Protein AF-A0A964XYB3-F1 (afdb_monomer_lite)

Structure (mmCIF, N/CA/C/O backbone):
data_AF-A0A964XYB3-F1
#
_entry.id   AF-A0A964XYB3-F1
#
loop_
_atom_site.group_PDB
_atom_site.id
_atom_site.type_symbol
_atom_site.label_atom_id
_atom_site.label_alt_id
_atom_site.label_comp_id
_atom_site.label_asym_id
_atom_site.label_entity_id
_atom_site.label_seq_id
_atom_site.pdbx_PDB_ins_code
_atom_site.Cartn_x
_atom_site.Cartn_y
_atom_site.Cartn_z
_atom_site.occupancy
_atom_site.B_iso_or_equiv
_atom_site.auth_seq_id
_atom_site.auth_comp_id
_atom_site.auth_asym_id
_atom_site.auth_atom_id
_atom_site.pdbx_PDB_model_num
ATOM 1 N N . MET A 1 1 ? -12.943 34.611 23.525 1.00 45.47 1 MET A N 1
ATOM 2 C CA . MET A 1 1 ? -12.322 34.805 22.191 1.00 45.47 1 MET A CA 1
ATOM 3 C C . MET A 1 1 ? -11.267 33.727 21.861 1.00 45.47 1 MET A C 1
ATOM 5 O O . MET A 1 1 ? -10.183 34.070 21.430 1.00 45.47 1 MET A O 1
ATOM 9 N N . ARG A 1 2 ? -11.535 32.419 22.054 1.00 52.62 2 ARG A N 1
ATOM 10 C CA . ARG A 1 2 ? -10.600 31.328 21.653 1.00 52.62 2 ARG A CA 1
ATOM 11 C C . ARG A 1 2 ? -11.240 30.218 20.805 1.00 52.62 2 ARG A C 1
ATOM 13 O O . ARG A 1 2 ? -10.525 29.468 20.158 1.00 52.62 2 ARG A O 1
ATOM 20 N N . ALA A 1 3 ? -12.571 30.119 20.778 1.00 47.56 3 ALA A N 1
ATOM 21 C CA . ALA A 1 3 ? -13.275 29.050 20.064 1.00 47.56 3 ALA A CA 1
ATOM 22 C C . ALA A 1 3 ? -13.444 29.317 18.553 1.00 47.56 3 ALA A C 1
ATOM 24 O O . ALA A 1 3 ? -13.452 28.377 17.766 1.00 47.56 3 ALA A O 1
ATOM 25 N N . LEU A 1 4 ? -13.525 30.587 18.134 1.00 46.19 4 LEU A N 1
ATOM 26 C CA . LEU A 1 4 ? -13.736 30.956 16.725 1.00 46.19 4 LEU A CA 1
ATOM 27 C C . LEU A 1 4 ? -12.457 30.831 15.872 1.00 46.19 4 LEU A C 1
ATOM 29 O O . LEU A 1 4 ? -12.540 30.477 14.699 1.00 46.19 4 LEU A O 1
ATOM 33 N N . ASP A 1 5 ? -11.271 31.008 16.465 1.00 45.84 5 ASP A N 1
ATOM 34 C CA . ASP A 1 5 ? -9.988 30.892 15.748 1.00 45.84 5 ASP A CA 1
ATOM 35 C C . ASP A 1 5 ? -9.584 29.444 15.430 1.00 45.84 5 ASP A C 1
ATOM 37 O O . ASP A 1 5 ? -8.801 29.203 14.509 1.00 45.84 5 ASP A O 1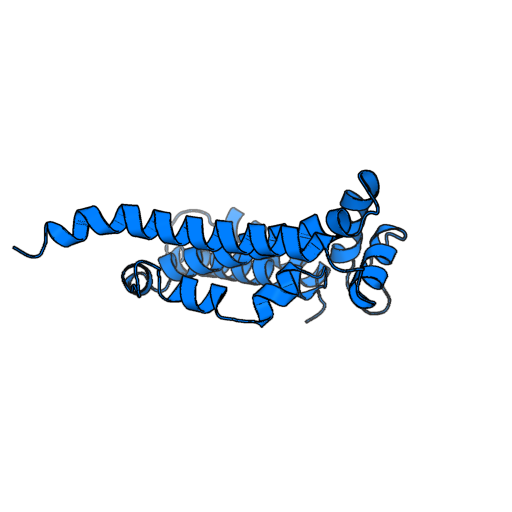
ATOM 41 N N . LEU A 1 6 ? -10.113 28.467 16.175 1.00 51.09 6 LEU A N 1
ATOM 42 C CA . LEU A 1 6 ? -9.813 27.045 15.981 1.00 51.09 6 LEU A CA 1
ATOM 43 C C . LEU A 1 6 ? -10.602 26.438 14.811 1.00 51.09 6 LEU A C 1
ATOM 45 O O . LEU A 1 6 ? -10.082 25.574 14.104 1.00 51.09 6 LEU A O 1
ATOM 49 N N . ALA A 1 7 ? -11.825 26.917 14.567 1.00 50.78 7 ALA A N 1
ATOM 50 C CA . ALA A 1 7 ? -12.731 26.338 13.576 1.00 50.78 7 ALA A CA 1
ATOM 51 C C . ALA A 1 7 ? -12.287 26.586 12.121 1.00 50.78 7 ALA A C 1
ATOM 53 O O . ALA A 1 7 ? -12.378 25.680 11.296 1.00 50.78 7 ALA A O 1
ATOM 54 N N . TRP A 1 8 ? -11.740 27.766 11.795 1.00 53.59 8 TRP A N 1
ATOM 55 C CA . TRP A 1 8 ? -11.300 28.068 10.420 1.00 53.59 8 TRP A CA 1
ATOM 56 C C . TRP A 1 8 ? -9.959 27.408 10.047 1.00 53.59 8 TRP A C 1
ATOM 58 O O . TRP A 1 8 ? -9.671 27.197 8.869 1.00 53.59 8 TRP A O 1
ATOM 68 N N . ARG A 1 9 ? -9.129 27.059 11.043 1.00 53.00 9 ARG A N 1
ATOM 69 C CA . ARG A 1 9 ? -7.804 26.448 10.828 1.00 53.00 9 ARG A CA 1
ATOM 70 C C . ARG A 1 9 ? -7.881 24.954 10.510 1.00 53.00 9 ARG A C 1
ATOM 72 O O . ARG A 1 9 ? -6.995 24.437 9.832 1.00 53.00 9 ARG A O 1
ATOM 79 N N . ALA A 1 10 ? -8.926 24.260 10.965 1.00 59.12 10 ALA A N 1
ATOM 80 C CA . ALA A 1 10 ? -9.067 22.816 10.776 1.00 59.12 10 ALA A CA 1
ATOM 81 C C . ALA A 1 10 ? -9.158 22.377 9.290 1.00 59.12 10 ALA A C 1
ATOM 83 O O . ALA A 1 10 ? -8.387 21.493 8.907 1.00 59.12 10 ALA A O 1
ATOM 84 N N . PRO A 1 11 ? -9.974 23.012 8.418 1.00 61.78 11 PRO A N 1
ATOM 85 C CA . PRO A 1 11 ? -10.063 22.646 6.999 1.00 61.78 11 PRO A CA 1
ATOM 86 C C . PRO A 1 11 ? -8.757 22.882 6.228 1.00 61.78 11 PRO A C 1
ATOM 88 O O . PRO A 1 11 ? -8.354 22.070 5.392 1.00 61.78 11 PRO A O 1
ATOM 91 N N . LEU A 1 12 ? -8.060 23.985 6.519 1.00 62.56 12 LEU A N 1
ATOM 92 C CA . LEU A 1 12 ? -6.783 24.302 5.876 1.00 62.56 12 LEU A CA 1
ATOM 93 C C . LEU A 1 12 ? -5.672 23.338 6.280 1.00 62.56 12 LEU A C 1
ATOM 95 O O . LEU A 1 12 ? -4.815 23.016 5.461 1.00 62.56 12 LEU A O 1
ATOM 99 N N . ALA A 1 13 ? -5.710 22.843 7.514 1.00 64.75 13 ALA A N 1
ATOM 100 C CA . ALA A 1 13 ? -4.716 21.916 8.030 1.00 64.75 13 ALA A CA 1
ATOM 101 C C . ALA A 1 13 ? -4.942 20.455 7.568 1.00 64.75 13 ALA A C 1
ATOM 103 O O . ALA A 1 13 ? -4.011 19.651 7.486 1.00 64.75 13 ALA A O 1
ATOM 104 N N . GLU A 1 14 ? -6.175 20.073 7.227 1.00 78.06 14 GLU A N 1
ATOM 105 C CA . GLU A 1 14 ? -6.425 18.826 6.484 1.00 78.06 14 GLU A CA 1
ATOM 106 C C . GLU A 1 14 ? -5.979 18.943 5.024 1.00 78.06 14 GLU A C 1
ATOM 108 O O . GLU A 1 14 ? -5.468 17.990 4.431 1.00 78.06 14 GLU A O 1
ATOM 113 N N . ARG A 1 15 ? -6.141 20.129 4.430 1.00 84.00 15 ARG A N 1
ATOM 114 C CA . ARG A 1 15 ? -5.630 20.423 3.092 1.00 84.00 15 ARG A CA 1
ATOM 115 C C . ARG A 1 15 ? -4.096 20.376 3.058 1.00 84.00 15 ARG A C 1
ATOM 117 O O . ARG A 1 15 ? -3.564 19.720 2.171 1.00 84.00 15 ARG A O 1
ATOM 124 N N . SER A 1 16 ? -3.387 20.989 4.009 1.00 87.81 16 SER A N 1
ATOM 125 C CA . SER A 1 16 ? -1.913 20.947 4.077 1.00 87.81 16 SER A CA 1
ATOM 126 C C . SER A 1 16 ? -1.373 19.520 4.198 1.00 87.81 16 SER A C 1
ATOM 128 O O . SER A 1 16 ? -0.431 19.172 3.496 1.00 87.81 16 SER A O 1
ATOM 130 N N . THR A 1 17 ? -2.007 18.674 5.018 1.00 90.00 17 THR A N 1
ATOM 131 C CA . THR A 1 17 ? -1.608 17.265 5.179 1.00 90.00 17 THR A CA 1
ATOM 132 C C . THR A 1 17 ? -1.712 16.501 3.859 1.00 90.00 17 THR A C 1
ATOM 134 O O . THR A 1 17 ? -0.773 15.812 3.468 1.00 90.00 17 THR A O 1
ATOM 137 N N . ARG A 1 18 ? -2.816 16.681 3.123 1.00 90.06 18 ARG A N 1
ATOM 138 C CA . ARG A 1 18 ? -2.990 16.076 1.794 1.00 90.06 18 ARG A CA 1
ATOM 139 C C . ARG A 1 18 ? -1.977 16.593 0.775 1.00 90.06 18 ARG A C 1
ATOM 141 O O . ARG A 1 18 ? -1.450 15.798 0.007 1.00 90.06 18 ARG A O 1
ATOM 148 N N . TRP A 1 19 ? -1.674 17.892 0.786 1.00 93.25 19 TRP A N 1
ATOM 149 C CA . TRP A 1 19 ? -0.641 18.459 -0.087 1.00 93.25 19 TRP A CA 1
ATOM 150 C C . TRP A 1 19 ? 0.752 17.922 0.230 1.00 93.25 19 TRP A C 1
ATOM 152 O O . TRP A 1 19 ? 1.493 17.632 -0.698 1.00 93.25 19 TRP A O 1
ATOM 162 N N . ALA A 1 20 ? 1.100 17.755 1.507 1.00 94.56 20 ALA A N 1
ATOM 163 C CA . ALA A 1 20 ? 2.399 17.213 1.901 1.00 94.56 20 ALA A CA 1
ATOM 164 C C . ALA A 1 20 ? 2.566 15.752 1.465 1.00 94.56 20 ALA A C 1
ATOM 166 O O . ALA A 1 20 ? 3.590 15.409 0.879 1.00 94.56 20 ALA A O 1
ATOM 167 N N . LEU A 1 21 ? 1.542 14.915 1.673 1.00 94.62 21 LEU A N 1
ATOM 168 C CA . LEU A 1 21 ? 1.524 13.557 1.122 1.00 94.62 21 LEU A CA 1
ATOM 169 C C . LEU A 1 21 ? 1.647 13.595 -0.405 1.00 94.62 21 LEU A C 1
ATOM 171 O O . LEU A 1 21 ? 2.447 12.854 -0.968 1.00 94.62 21 LEU A O 1
ATOM 175 N N . GLY A 1 22 ? 0.882 14.473 -1.072 1.00 95.44 22 GLY A N 1
ATOM 176 C CA . GLY A 1 22 ? 0.890 14.651 -2.531 1.00 95.44 22 GLY A CA 1
ATOM 177 C C . GLY A 1 22 ? 2.269 14.999 -3.074 1.00 95.44 22 GLY A C 1
ATOM 178 O O . GLY A 1 22 ? 2.736 14.397 -4.037 1.00 95.44 22 GLY A O 1
ATOM 179 N N . LEU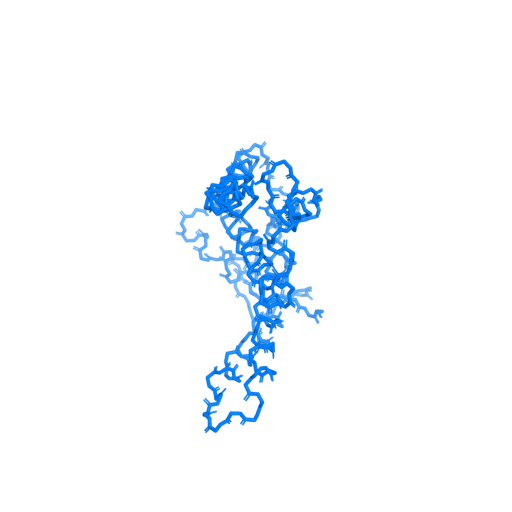 A 1 23 ? 2.942 15.937 -2.411 1.00 96.19 23 LEU A N 1
ATOM 180 C CA . LEU A 1 23 ? 4.300 16.339 -2.739 1.00 96.19 23 LEU A CA 1
ATOM 181 C C . LEU A 1 23 ? 5.284 15.181 -2.549 1.00 96.19 23 LEU A C 1
ATOM 183 O O . LEU A 1 23 ? 6.084 14.925 -3.439 1.00 96.19 23 LEU A O 1
ATOM 187 N N . ALA A 1 24 ? 5.209 14.455 -1.433 1.00 96.56 24 ALA A N 1
ATOM 188 C CA . ALA A 1 24 ? 6.076 13.304 -1.188 1.00 96.56 24 ALA A CA 1
ATOM 189 C C . ALA A 1 24 ? 5.865 12.177 -2.216 1.00 96.56 24 ALA A C 1
ATOM 191 O O . ALA A 1 24 ? 6.837 11.624 -2.722 1.00 96.56 24 ALA A O 1
ATOM 192 N N . ALA A 1 25 ? 4.617 11.892 -2.599 1.00 95.81 25 ALA A N 1
ATOM 193 C CA . ALA A 1 25 ? 4.321 10.940 -3.668 1.00 95.81 25 ALA A CA 1
ATOM 194 C C . ALA A 1 25 ? 4.905 11.390 -5.015 1.00 95.81 25 ALA A C 1
ATOM 196 O O . ALA A 1 25 ? 5.505 10.586 -5.723 1.00 95.81 25 ALA A O 1
ATOM 197 N N . LEU A 1 26 ? 4.793 12.679 -5.352 1.00 95.81 26 LEU A N 1
ATOM 198 C CA . LEU A 1 26 ? 5.408 13.233 -6.558 1.00 95.81 26 LEU A CA 1
ATOM 199 C C . LEU A 1 26 ? 6.938 13.100 -6.530 1.00 95.81 26 LEU A C 1
ATOM 201 O O . LEU A 1 26 ? 7.537 12.739 -7.540 1.00 95.81 26 LEU A O 1
ATOM 205 N N . LEU A 1 27 ? 7.571 13.349 -5.379 1.00 96.00 27 LEU A N 1
ATOM 206 C CA . LEU A 1 27 ? 9.011 13.150 -5.210 1.00 96.00 27 LEU A CA 1
ATOM 207 C C . LEU A 1 27 ? 9.408 11.687 -5.433 1.00 96.00 27 LEU A C 1
ATOM 209 O O . LEU A 1 27 ? 10.414 11.445 -6.096 1.00 96.00 27 LEU A O 1
ATOM 213 N N . HIS A 1 28 ? 8.604 10.723 -4.972 1.00 95.25 28 HIS A N 1
ATOM 214 C CA . HIS A 1 28 ? 8.845 9.314 -5.283 1.00 95.25 28 HIS A CA 1
ATOM 215 C C . HIS A 1 28 ? 8.769 9.019 -6.780 1.00 95.25 28 HIS A C 1
ATOM 217 O O . HIS A 1 28 ? 9.629 8.304 -7.280 1.00 95.25 28 HIS A O 1
ATOM 223 N N . VAL A 1 29 ? 7.801 9.586 -7.510 1.00 95.12 29 VAL A N 1
ATOM 224 C CA . VAL A 1 29 ? 7.729 9.420 -8.975 1.00 95.12 29 VAL A CA 1
ATOM 225 C C . VAL A 1 29 ? 8.995 9.964 -9.638 1.00 95.12 29 VAL A C 1
ATOM 227 O O . VAL A 1 29 ? 9.587 9.290 -10.474 1.00 95.12 29 VAL A O 1
ATOM 230 N N . ILE A 1 30 ? 9.449 11.156 -9.239 1.00 94.88 30 ILE A N 1
ATOM 231 C CA . ILE A 1 30 ? 10.678 11.758 -9.777 1.00 94.88 30 ILE A CA 1
ATOM 232 C C . ILE A 1 30 ? 11.881 10.850 -9.493 1.00 94.88 30 ILE A C 1
ATOM 234 O O . ILE A 1 30 ? 12.646 10.532 -10.402 1.00 94.88 30 ILE A O 1
ATOM 238 N N . TRP A 1 31 ? 12.031 10.375 -8.257 1.00 92.75 31 TRP A N 1
ATOM 239 C CA . TRP A 1 31 ? 13.138 9.497 -7.872 1.00 92.75 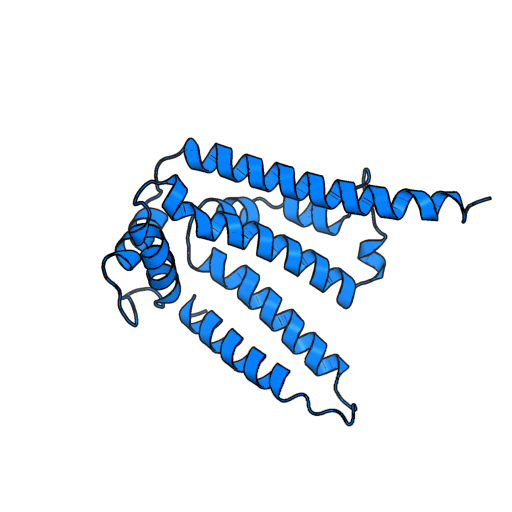31 TRP A CA 1
ATOM 240 C C . TRP A 1 31 ? 13.095 8.155 -8.604 1.00 92.75 31 TRP A C 1
ATOM 242 O O . TRP A 1 31 ? 14.126 7.711 -9.110 1.00 92.75 31 TRP A O 1
ATOM 252 N N . ALA A 1 32 ? 11.907 7.571 -8.758 1.00 92.56 32 ALA A N 1
ATOM 253 C CA . ALA A 1 32 ? 11.678 6.339 -9.505 1.00 92.56 32 ALA A CA 1
ATOM 254 C C . ALA A 1 32 ? 12.102 6.439 -10.980 1.00 92.56 32 ALA A C 1
ATOM 256 O O . ALA A 1 32 ? 12.414 5.416 -11.578 1.00 92.56 32 ALA A O 1
ATOM 257 N N . THR A 1 33 ? 12.149 7.641 -11.569 1.00 91.31 33 THR A N 1
ATOM 258 C CA . THR A 1 33 ? 12.664 7.837 -12.940 1.00 91.31 33 THR A CA 1
ATOM 259 C C . THR A 1 33 ? 14.181 7.998 -13.027 1.00 91.31 33 THR A C 1
ATOM 261 O O . THR A 1 33 ? 14.744 7.877 -14.109 1.00 91.31 33 THR A O 1
ATOM 264 N N . SER A 1 34 ? 14.855 8.277 -11.908 1.00 90.81 34 SER A N 1
ATOM 265 C CA . SER A 1 34 ? 16.296 8.573 -11.880 1.00 90.81 34 SER A CA 1
ATOM 266 C C . SER A 1 34 ? 17.196 7.380 -11.547 1.00 90.81 34 SER A C 1
ATOM 268 O O . SER A 1 34 ? 18.417 7.502 -11.631 1.00 90.81 34 SER A O 1
ATOM 270 N N . MET A 1 35 ? 16.620 6.244 -11.149 1.00 89.25 35 MET A N 1
ATOM 271 C CA . MET A 1 35 ? 17.359 5.074 -10.666 1.00 89.25 35 MET A CA 1
ATOM 272 C C . MET A 1 35 ? 16.995 3.840 -11.485 1.00 89.25 35 MET A C 1
ATOM 274 O O . MET A 1 35 ? 15.818 3.634 -11.782 1.00 89.25 35 MET A O 1
ATOM 278 N N . GLY A 1 36 ? 17.988 2.999 -11.780 1.00 92.50 36 GLY A N 1
ATOM 279 C CA . GLY A 1 36 ? 17.740 1.662 -12.323 1.00 92.50 36 GLY A CA 1
ATOM 280 C C . GLY A 1 36 ? 17.021 0.757 -11.315 1.00 92.50 36 GLY A C 1
ATOM 281 O O . GLY A 1 36 ? 16.929 1.098 -10.130 1.00 92.50 36 GLY A O 1
ATOM 282 N N . LEU A 1 37 ? 16.525 -0.400 -11.756 1.00 93.12 37 LEU A N 1
ATOM 283 C CA . LEU A 1 37 ? 16.022 -1.436 -10.845 1.00 93.12 37 LEU A CA 1
ATOM 284 C C . LEU A 1 37 ? 17.128 -1.964 -9.919 1.00 93.12 37 LEU A C 1
ATOM 286 O O . LEU A 1 37 ? 18.245 -2.261 -10.347 1.00 93.12 37 LEU A O 1
ATOM 290 N N . SER A 1 38 ? 16.793 -2.128 -8.643 1.00 93.12 38 SER A N 1
ATOM 291 C CA . SER A 1 38 ? 17.592 -2.913 -7.703 1.00 93.12 38 SER A CA 1
ATOM 292 C C . SER A 1 38 ? 17.485 -4.422 -7.994 1.00 93.12 38 SER A C 1
ATOM 294 O O . SER A 1 38 ? 16.554 -4.853 -8.682 1.00 93.12 38 SER A O 1
ATOM 296 N N . PRO A 1 39 ? 18.404 -5.256 -7.462 1.00 93.75 39 PRO A N 1
ATOM 297 C CA . PRO A 1 39 ? 18.333 -6.708 -7.631 1.00 93.75 39 PRO A CA 1
ATOM 298 C C . PRO A 1 39 ? 17.003 -7.312 -7.166 1.00 93.75 39 PRO A C 1
ATOM 300 O O . PRO A 1 39 ? 16.449 -8.161 -7.861 1.00 93.75 39 PRO A O 1
ATOM 303 N N . ASP A 1 40 ? 16.463 -6.833 -6.043 1.00 91.81 40 ASP A N 1
ATOM 304 C CA . ASP A 1 40 ? 15.183 -7.306 -5.511 1.00 91.81 40 ASP A CA 1
ATOM 305 C C . ASP A 1 40 ? 14.027 -6.946 -6.452 1.00 91.81 40 ASP A C 1
ATOM 307 O O . ASP A 1 40 ? 13.192 -7.791 -6.765 1.00 91.81 40 ASP A O 1
ATOM 311 N N . GLU A 1 41 ? 13.994 -5.715 -6.970 1.00 94.44 41 GLU A N 1
ATOM 312 C CA . GLU A 1 41 ? 12.959 -5.300 -7.922 1.00 94.44 41 GLU A CA 1
ATOM 313 C C . GLU A 1 41 ? 13.012 -6.115 -9.215 1.00 94.44 41 GLU A C 1
ATOM 315 O O . GLU A 1 41 ? 11.971 -6.548 -9.708 1.00 94.44 41 GLU A O 1
ATOM 320 N N . ALA A 1 42 ? 14.212 -6.349 -9.752 1.00 94.75 42 ALA A N 1
ATOM 321 C CA . ALA A 1 42 ? 14.394 -7.155 -10.953 1.00 94.75 42 ALA A CA 1
ATOM 322 C C . ALA A 1 42 ? 13.953 -8.612 -10.726 1.00 94.75 42 ALA A C 1
ATOM 324 O O . ALA A 1 42 ? 13.278 -9.197 -11.576 1.00 94.75 42 ALA A O 1
ATOM 325 N N . HIS A 1 43 ? 14.272 -9.179 -9.559 1.00 94.88 43 HIS A N 1
ATOM 326 C CA . HIS A 1 43 ? 13.836 -10.516 -9.150 1.00 94.88 43 HIS A CA 1
ATOM 327 C C . HIS A 1 43 ? 12.307 -10.623 -9.078 1.00 94.88 43 HIS A C 1
ATOM 329 O O . HIS A 1 43 ? 11.713 -11.533 -9.655 1.00 94.88 43 HIS A O 1
ATOM 335 N N . TYR A 1 44 ? 11.635 -9.649 -8.464 1.00 94.31 44 TYR A N 1
ATOM 336 C CA . TYR A 1 44 ? 10.171 -9.639 -8.386 1.00 94.31 44 TYR A CA 1
ATOM 337 C C . TYR A 1 44 ? 9.478 -9.278 -9.706 1.00 94.31 44 TYR A C 1
ATOM 339 O O . TYR A 1 44 ? 8.357 -9.728 -9.952 1.00 94.31 44 TYR A O 1
ATOM 347 N N . ALA A 1 45 ? 10.125 -8.513 -10.585 1.00 95.81 45 ALA A N 1
ATOM 348 C CA . ALA A 1 45 ? 9.643 -8.299 -11.947 1.00 95.81 45 ALA A CA 1
ATOM 349 C C . ALA A 1 45 ? 9.681 -9.603 -12.763 1.00 95.81 45 ALA A C 1
ATOM 351 O O . ALA A 1 45 ? 8.734 -9.895 -13.495 1.00 95.81 45 ALA A O 1
ATOM 352 N N . LEU A 1 46 ? 10.712 -10.439 -12.578 1.00 95.81 46 LEU A N 1
ATOM 353 C CA . LEU A 1 46 ? 10.811 -11.754 -13.219 1.00 95.81 46 LEU A CA 1
ATOM 354 C C . LEU A 1 46 ? 9.653 -12.681 -12.815 1.00 95.81 46 LEU A C 1
ATOM 356 O O . LEU A 1 46 ? 9.135 -13.421 -13.652 1.00 95.81 46 LEU A O 1
ATOM 360 N N . TYR A 1 47 ? 9.171 -12.594 -11.572 1.00 96.19 47 TYR A N 1
ATOM 361 C CA . TYR A 1 47 ? 7.971 -13.326 -11.138 1.00 96.19 47 TYR A CA 1
ATOM 362 C C . TYR A 1 47 ? 6.737 -12.931 -11.954 1.00 96.19 47 TYR A C 1
ATOM 364 O O . TYR A 1 47 ? 5.901 -13.776 -12.265 1.00 96.19 47 TYR A O 1
ATOM 372 N N . GLY A 1 48 ? 6.639 -11.668 -12.373 1.00 96.25 48 GLY A N 1
ATOM 373 C CA . GLY A 1 48 ? 5.580 -11.213 -13.273 1.00 96.25 48 GLY A CA 1
ATOM 374 C C . GLY A 1 48 ? 5.638 -11.829 -14.673 1.00 96.25 48 GLY A C 1
ATOM 375 O O . GLY A 1 48 ? 4.595 -11.970 -15.310 1.00 96.25 48 GLY A O 1
ATOM 376 N N . GLN A 1 49 ? 6.820 -12.244 -15.136 1.00 96.31 49 GLN A N 1
ATOM 377 C CA . GLN A 1 49 ? 7.000 -12.935 -16.421 1.00 96.31 49 GLN A CA 1
ATOM 378 C C . GLN A 1 49 ? 6.723 -14.443 -16.320 1.00 96.31 49 GLN A C 1
ATOM 380 O O . GLN A 1 49 ? 6.321 -15.069 -17.300 1.00 96.31 49 GLN A O 1
ATOM 385 N N . HIS A 1 50 ? 6.901 -15.028 -15.133 1.00 96.19 50 HIS A N 1
ATOM 386 C CA . HIS A 1 50 ? 6.755 -16.462 -14.881 1.00 96.19 50 HIS A CA 1
ATOM 387 C C . HIS A 1 50 ? 5.731 -16.745 -13.783 1.00 96.19 50 HIS A C 1
ATOM 389 O O . HIS A 1 50 ? 6.066 -17.287 -12.732 1.00 96.19 50 HIS A O 1
ATOM 395 N N . LEU A 1 51 ? 4.468 -16.399 -14.045 1.00 96.81 51 LEU A N 1
ATOM 396 C CA . LEU A 1 51 ? 3.384 -16.555 -13.080 1.00 96.81 51 LEU A CA 1
ATOM 397 C C . LEU A 1 51 ? 3.286 -17.981 -12.519 1.00 96.81 51 LEU A C 1
ATOM 399 O O . LEU A 1 51 ? 3.019 -18.940 -13.242 1.00 96.81 51 LEU A O 1
ATOM 403 N N . ALA A 1 52 ? 3.422 -18.090 -11.200 1.00 96.50 52 ALA A N 1
ATOM 404 C CA . ALA A 1 52 ? 3.234 -19.318 -10.442 1.00 96.50 52 ALA A CA 1
ATOM 405 C C . ALA A 1 52 ? 2.295 -19.094 -9.247 1.00 96.50 52 ALA A C 1
ATOM 407 O O . ALA A 1 52 ? 1.985 -17.962 -8.871 1.00 96.50 52 ALA A O 1
ATOM 408 N N . TRP A 1 53 ? 1.840 -20.191 -8.637 1.00 94.88 53 TRP A N 1
ATOM 409 C CA . TRP A 1 53 ? 1.062 -20.162 -7.389 1.00 94.88 53 TRP A CA 1
ATOM 410 C C . TRP A 1 53 ? 1.936 -20.023 -6.137 1.00 94.88 53 TRP A C 1
ATOM 412 O O . TRP A 1 53 ? 1.432 -19.714 -5.063 1.00 94.88 53 TRP A O 1
ATOM 422 N N . SER A 1 54 ? 3.240 -20.249 -6.270 1.00 94.19 54 SER A N 1
ATOM 423 C CA . SER A 1 54 ? 4.240 -20.080 -5.222 1.00 94.19 54 SER A CA 1
ATOM 424 C C . SER A 1 54 ? 5.615 -20.035 -5.883 1.00 94.19 54 SER A C 1
ATOM 426 O O . SER A 1 54 ? 5.854 -20.766 -6.849 1.00 94.19 54 SER A O 1
ATOM 428 N N . TYR A 1 55 ? 6.495 -19.177 -5.378 1.00 93.06 55 TYR A N 1
ATOM 429 C CA . TYR A 1 55 ? 7.903 -19.141 -5.748 1.00 93.06 55 TYR A CA 1
ATOM 430 C C . TYR A 1 55 ? 8.738 -19.754 -4.627 1.00 93.06 55 TYR A C 1
ATOM 432 O O . TYR A 1 55 ? 8.260 -19.936 -3.507 1.00 93.06 55 TYR A O 1
ATOM 440 N N . TYR A 1 56 ? 9.994 -20.078 -4.934 1.00 89.12 56 TYR A N 1
ATOM 441 C CA . TYR A 1 56 ? 10.885 -20.768 -4.001 1.00 89.12 56 TYR A CA 1
ATOM 442 C C . TYR A 1 56 ? 10.994 -20.065 -2.638 1.00 89.12 56 TYR A C 1
ATOM 444 O O . TYR A 1 56 ? 11.022 -20.721 -1.601 1.00 89.12 56 TYR A O 1
ATOM 452 N N . ASP A 1 57 ? 11.035 -18.736 -2.643 1.00 89.88 57 ASP A N 1
ATOM 453 C CA . ASP A 1 57 ? 11.263 -17.899 -1.466 1.00 89.88 57 ASP A CA 1
ATOM 454 C C . ASP A 1 57 ? 10.022 -17.095 -1.030 1.00 89.88 57 ASP A C 1
ATOM 456 O O . ASP A 1 57 ? 9.939 -16.704 0.134 1.00 89.88 57 ASP A O 1
ATOM 460 N N . HIS A 1 58 ? 9.040 -16.874 -1.916 1.00 92.31 58 HIS A N 1
ATOM 461 C CA . HIS A 1 58 ? 7.919 -15.970 -1.651 1.00 92.31 58 HIS A CA 1
ATOM 462 C C . HIS A 1 58 ? 6.563 -16.450 -2.200 1.00 92.31 58 HIS A C 1
ATOM 464 O O . HIS A 1 58 ? 6.488 -17.177 -3.198 1.00 92.31 58 HIS A O 1
ATOM 470 N N . PRO A 1 59 ? 5.461 -16.001 -1.573 1.00 95.81 59 PRO A N 1
ATOM 471 C CA . PRO A 1 59 ? 4.113 -16.122 -2.117 1.00 95.81 59 PRO A CA 1
ATOM 472 C C . PRO A 1 59 ? 3.913 -15.392 -3.459 1.00 95.81 59 PRO A C 1
ATOM 474 O O . PRO A 1 59 ? 4.738 -14.568 -3.862 1.00 95.81 59 PRO A O 1
ATOM 477 N N . PRO A 1 60 ? 2.797 -15.642 -4.166 1.00 96.88 60 PRO A N 1
ATOM 478 C CA . PRO A 1 60 ? 2.701 -15.274 -5.570 1.00 96.88 60 PRO A CA 1
ATOM 479 C C . PRO A 1 60 ? 2.243 -13.833 -5.855 1.00 96.88 60 PRO A C 1
ATOM 481 O O . PRO A 1 60 ? 2.406 -13.365 -6.985 1.00 96.88 60 PRO A O 1
ATOM 484 N N . LEU A 1 61 ? 1.668 -13.118 -4.879 1.00 97.31 61 LEU A N 1
ATOM 485 C CA . LEU A 1 61 ? 0.924 -11.876 -5.134 1.00 97.31 61 LEU A CA 1
ATOM 486 C C . LEU A 1 61 ? 1.783 -10.767 -5.750 1.00 97.31 61 LEU A C 1
ATOM 488 O O . LEU A 1 61 ? 1.296 -10.036 -6.610 1.00 97.31 61 LEU A O 1
ATOM 492 N N . VAL A 1 62 ? 3.056 -10.657 -5.357 1.00 96.19 62 VAL A N 1
ATOM 493 C CA . VAL A 1 62 ? 3.987 -9.686 -5.958 1.00 96.19 62 VAL A CA 1
ATOM 494 C C . VAL A 1 62 ? 4.123 -9.933 -7.462 1.00 96.19 62 VAL A C 1
ATOM 496 O O . VAL A 1 62 ? 3.944 -9.008 -8.252 1.00 96.19 62 VAL A O 1
ATOM 499 N N . GLY A 1 63 ? 4.367 -11.187 -7.858 1.00 96.56 63 GLY A N 1
ATOM 500 C CA . GLY A 1 63 ? 4.474 -11.579 -9.263 1.00 96.56 63 GLY A CA 1
ATOM 501 C C . GLY A 1 63 ? 3.171 -11.364 -10.024 1.00 96.56 63 GLY A C 1
ATOM 502 O O . GLY A 1 63 ? 3.177 -10.810 -11.117 1.00 96.56 63 GLY A O 1
ATOM 503 N N . TRP A 1 64 ? 2.031 -11.719 -9.428 1.00 97.62 64 TRP A N 1
ATOM 504 C CA . TRP A 1 64 ? 0.721 -11.498 -10.048 1.00 97.62 64 TRP A CA 1
ATOM 505 C C . TRP A 1 64 ? 0.475 -10.021 -10.346 1.00 97.62 64 TRP A C 1
ATOM 507 O O . TRP A 1 64 ? 0.067 -9.679 -11.455 1.00 97.62 64 TRP A O 1
ATOM 517 N N . LEU A 1 65 ? 0.780 -9.135 -9.399 1.00 97.50 65 LEU A N 1
ATOM 518 C CA . LEU A 1 65 ? 0.636 -7.697 -9.600 1.00 97.50 65 LEU A CA 1
ATOM 519 C C . LEU A 1 65 ? 1.631 -7.164 -10.633 1.00 97.50 65 LEU A C 1
ATOM 521 O O . LEU A 1 65 ? 1.230 -6.400 -11.513 1.00 97.50 65 LEU A O 1
ATOM 525 N N . GLN A 1 66 ? 2.894 -7.593 -10.586 1.00 97.31 66 GLN A N 1
ATOM 526 C CA . GLN A 1 66 ? 3.876 -7.192 -11.596 1.00 97.31 66 GLN A CA 1
ATOM 527 C C . GLN A 1 66 ? 3.501 -7.665 -13.001 1.00 97.31 66 GLN A C 1
ATOM 529 O O . GLN A 1 66 ? 3.708 -6.929 -13.962 1.00 97.31 66 GLN A O 1
ATOM 534 N N . SER A 1 67 ? 2.865 -8.832 -13.137 1.00 97.50 67 SER A N 1
ATOM 535 C CA . SER A 1 67 ? 2.371 -9.286 -14.438 1.00 97.50 67 SER A CA 1
ATOM 536 C C . SER A 1 67 ? 1.393 -8.285 -15.040 1.00 97.50 67 SER A C 1
ATOM 538 O O . SER A 1 67 ? 1.551 -7.931 -16.195 1.00 97.50 67 SER A O 1
ATOM 540 N N . VAL A 1 68 ? 0.465 -7.718 -14.260 1.00 97.50 68 VAL A N 1
ATOM 541 C CA . VAL A 1 68 ? -0.491 -6.714 -14.767 1.00 97.50 68 VAL A CA 1
ATOM 542 C C . VAL A 1 68 ? 0.228 -5.492 -15.345 1.00 97.50 68 VAL A C 1
ATOM 544 O O . VAL A 1 68 ? -0.189 -4.958 -16.370 1.00 97.50 68 VAL A O 1
ATOM 547 N N . VAL A 1 69 ? 1.318 -5.056 -14.711 1.00 97.38 69 VAL A N 1
ATOM 548 C CA . VAL A 1 69 ? 2.123 -3.922 -15.186 1.00 97.38 69 VAL A CA 1
ATOM 549 C C . VAL A 1 69 ? 2.858 -4.270 -16.475 1.00 97.38 69 VAL A C 1
ATOM 551 O O . VAL A 1 69 ? 2.839 -3.479 -17.417 1.00 97.38 69 VAL A O 1
ATOM 554 N N . LEU A 1 70 ? 3.444 -5.466 -16.542 1.00 97.00 70 LEU A N 1
ATOM 555 C CA . LEU A 1 70 ? 4.201 -5.945 -17.700 1.00 97.00 70 LEU A CA 1
ATOM 556 C C . LEU A 1 70 ? 3.355 -6.060 -18.976 1.00 97.00 70 LEU A C 1
ATOM 558 O O . LEU A 1 70 ? 3.904 -6.016 -20.072 1.00 97.00 70 LEU A O 1
ATOM 562 N N . TRP A 1 71 ? 2.024 -6.154 -18.866 1.00 96.06 71 TRP A N 1
ATOM 563 C CA . TRP A 1 71 ? 1.133 -6.078 -20.034 1.00 96.06 71 TRP A CA 1
ATOM 564 C C . TRP A 1 71 ? 1.107 -4.683 -20.669 1.00 96.06 71 TRP A C 1
ATOM 566 O O . TRP A 1 71 ? 0.710 -4.542 -21.824 1.00 96.06 71 TRP A O 1
ATOM 576 N N . VAL A 1 72 ? 1.496 -3.653 -19.914 1.00 96.94 72 VAL A N 1
ATOM 577 C CA . VAL A 1 72 ? 1.504 -2.254 -20.348 1.00 96.94 72 VAL A CA 1
ATOM 578 C C . VAL A 1 72 ? 2.920 -1.789 -20.685 1.00 96.94 72 VAL A C 1
ATOM 580 O O . VAL A 1 72 ? 3.118 -1.157 -21.720 1.00 96.94 72 VAL A O 1
ATOM 583 N N . SER A 1 73 ? 3.902 -2.060 -19.819 1.00 96.44 73 SER A N 1
ATOM 584 C CA . SER A 1 73 ? 5.303 -1.674 -20.022 1.00 96.44 73 SER A CA 1
ATOM 585 C C . SER A 1 73 ? 6.237 -2.441 -19.083 1.00 96.44 73 SER A C 1
ATOM 587 O O . SER A 1 73 ? 5.883 -2.741 -17.947 1.00 96.44 73 SER A O 1
ATOM 589 N N . ASP A 1 74 ? 7.457 -2.692 -19.548 1.00 94.94 74 ASP A N 1
ATOM 590 C CA . ASP A 1 74 ? 8.587 -3.250 -18.798 1.00 94.94 74 ASP A CA 1
ATOM 591 C C . ASP A 1 74 ? 9.575 -2.179 -18.300 1.00 94.94 74 ASP A C 1
ATOM 593 O O . ASP A 1 74 ? 10.631 -2.508 -17.766 1.00 94.94 74 ASP A O 1
ATOM 597 N N . SER A 1 75 ? 9.241 -0.894 -18.450 1.00 95.44 75 SER A N 1
ATOM 598 C CA . SER A 1 75 ? 10.086 0.199 -17.964 1.00 95.44 75 SER A CA 1
ATOM 599 C C . SER A 1 75 ? 10.184 0.222 -16.436 1.00 95.44 75 SER A C 1
ATOM 601 O O . SER A 1 75 ? 9.215 -0.065 -15.729 1.00 95.44 75 SER A O 1
ATOM 603 N N . ASP A 1 76 ? 11.327 0.675 -15.919 1.00 95.31 76 ASP A N 1
ATOM 604 C CA . ASP A 1 76 ? 11.595 0.775 -14.479 1.00 95.31 76 ASP A CA 1
ATOM 605 C C . ASP A 1 76 ? 10.518 1.572 -13.725 1.00 95.31 76 ASP A C 1
ATOM 607 O O . ASP A 1 76 ? 10.108 1.203 -12.626 1.00 95.31 76 ASP A O 1
ATOM 611 N N . LEU A 1 77 ? 10.003 2.651 -14.328 1.00 95.44 77 LEU A N 1
ATOM 612 C CA . LEU A 1 77 ? 8.914 3.432 -13.739 1.00 95.44 77 LEU A CA 1
ATOM 613 C C . LEU A 1 77 ? 7.602 2.638 -13.690 1.00 95.44 77 LEU A C 1
ATOM 615 O O . LEU A 1 77 ? 6.883 2.728 -12.694 1.00 95.44 77 LEU A O 1
ATOM 619 N N . ALA A 1 78 ? 7.279 1.889 -14.749 1.00 96.31 78 ALA A N 1
ATOM 620 C CA . ALA A 1 78 ? 6.059 1.089 -14.804 1.00 96.31 78 ALA A CA 1
ATOM 621 C C . ALA A 1 78 ? 6.049 0.034 -13.697 1.00 96.31 78 ALA A C 1
ATOM 623 O O . ALA A 1 78 ? 5.091 -0.045 -12.928 1.00 96.31 78 ALA A O 1
ATOM 624 N N . LEU A 1 79 ? 7.163 -0.682 -13.530 1.00 96.50 79 LEU A N 1
ATOM 625 C CA . LEU A 1 79 ? 7.349 -1.689 -12.478 1.00 96.50 79 LEU A CA 1
ATOM 626 C C . LEU A 1 79 ? 7.229 -1.117 -11.056 1.00 96.50 79 LEU A C 1
ATOM 628 O O . LEU A 1 79 ? 6.996 -1.862 -10.102 1.00 96.50 79 LEU A O 1
ATOM 632 N N . ARG A 1 80 ? 7.320 0.209 -10.902 1.00 96.81 80 ARG A N 1
ATOM 633 C CA . ARG A 1 80 ? 7.148 0.926 -9.632 1.00 96.81 80 ARG A CA 1
ATOM 634 C C . ARG A 1 80 ? 5.746 1.501 -9.422 1.00 96.81 80 ARG A C 1
ATOM 636 O O . ARG A 1 80 ? 5.483 2.066 -8.364 1.00 96.81 80 ARG A O 1
ATOM 643 N N . TRP A 1 81 ? 4.803 1.332 -10.350 1.00 96.75 81 TRP A N 1
ATOM 644 C CA . TRP A 1 81 ? 3.431 1.832 -10.171 1.00 96.75 81 TRP A CA 1
ATOM 645 C C . TRP A 1 81 ? 2.762 1.291 -8.906 1.00 96.75 81 TRP A C 1
ATOM 647 O O . TRP A 1 81 ? 2.133 2.052 -8.167 1.00 96.75 81 TRP A O 1
ATOM 657 N N . TRP A 1 82 ? 2.939 -0.001 -8.621 1.00 97.00 82 TRP A N 1
ATOM 658 C CA . TRP A 1 82 ? 2.407 -0.618 -7.409 1.00 97.00 82 TRP A CA 1
ATOM 659 C C . TRP A 1 82 ? 3.016 -0.063 -6.121 1.00 97.00 82 TRP A C 1
ATOM 661 O O . TRP A 1 82 ? 2.235 0.449 -5.322 1.00 97.00 82 TRP A O 1
ATOM 671 N N . PRO A 1 83 ? 4.341 -0.096 -5.875 1.00 96.62 83 PRO A N 1
ATOM 672 C CA . PRO A 1 83 ? 4.902 0.430 -4.628 1.00 96.62 83 PRO A CA 1
ATOM 673 C C . PRO A 1 83 ? 4.585 1.921 -4.428 1.00 96.62 83 PRO A C 1
ATOM 675 O O . PRO A 1 83 ? 4.239 2.321 -3.316 1.00 96.62 83 PRO A O 1
ATOM 678 N N . LEU A 1 84 ? 4.561 2.725 -5.502 1.00 97.12 84 LEU A N 1
ATOM 679 C CA . LEU A 1 84 ? 4.144 4.132 -5.444 1.00 97.12 84 LEU A CA 1
ATOM 680 C C . LEU A 1 84 ? 2.694 4.285 -4.954 1.00 97.12 84 LEU A C 1
ATOM 682 O O . LEU A 1 84 ? 2.411 5.087 -4.057 1.00 97.12 84 LEU A O 1
ATOM 686 N N . ALA A 1 85 ? 1.768 3.502 -5.516 1.00 97.12 85 ALA A N 1
ATOM 687 C CA . ALA A 1 85 ? 0.366 3.511 -5.109 1.00 97.12 85 ALA A CA 1
ATOM 688 C C . ALA A 1 85 ? 0.176 2.960 -3.685 1.00 97.12 85 ALA A C 1
ATOM 690 O O . ALA A 1 85 ? -0.556 3.539 -2.881 1.00 97.12 85 ALA A O 1
ATOM 691 N N . LEU A 1 86 ? 0.856 1.865 -3.348 1.00 97.50 86 LEU A N 1
ATOM 692 C CA . LEU A 1 86 ? 0.778 1.207 -2.045 1.00 97.50 86 LEU A CA 1
ATOM 693 C C . LEU A 1 86 ? 1.318 2.099 -0.930 1.00 97.50 86 LEU A C 1
ATOM 695 O O . LEU A 1 86 ? 0.726 2.135 0.148 1.00 97.50 86 LEU A O 1
ATOM 699 N N . TRP A 1 87 ? 2.367 2.884 -1.184 1.00 97.56 87 TRP A N 1
ATOM 700 C CA . TRP A 1 87 ? 2.853 3.888 -0.239 1.00 97.56 87 TRP A CA 1
ATOM 701 C C . TRP A 1 87 ? 1.771 4.916 0.103 1.00 97.56 87 TRP A C 1
ATOM 703 O O . TRP A 1 87 ? 1.495 5.176 1.277 1.00 97.56 87 TRP A O 1
ATOM 713 N N . TRP A 1 88 ? 1.098 5.453 -0.919 1.00 96.19 88 TRP A N 1
ATOM 714 C CA . TRP A 1 88 ? -0.003 6.397 -0.728 1.00 96.19 88 TRP A CA 1
ATOM 715 C C . TRP A 1 88 ? -1.164 5.783 0.061 1.00 96.19 88 TRP A C 1
ATOM 717 O O . TRP A 1 88 ? -1.697 6.400 0.992 1.00 96.19 88 TRP A O 1
ATOM 727 N N . ILE A 1 89 ? -1.556 4.561 -0.310 1.00 97.06 89 ILE A N 1
ATOM 728 C CA . ILE A 1 89 ? -2.634 3.811 0.340 1.00 97.06 89 ILE A CA 1
ATOM 729 C C . ILE A 1 89 ? -2.283 3.553 1.807 1.00 97.06 89 ILE A C 1
ATOM 731 O O . ILE A 1 89 ? -3.113 3.805 2.676 1.00 97.06 89 ILE A O 1
ATOM 735 N N . THR A 1 90 ? -1.054 3.127 2.097 1.00 97.25 90 THR A N 1
ATOM 736 C CA . THR A 1 90 ? -0.572 2.857 3.460 1.00 97.25 90 THR A CA 1
ATOM 737 C C . THR A 1 90 ? -0.636 4.108 4.324 1.00 97.25 90 THR A C 1
ATOM 739 O O . THR A 1 90 ? -1.241 4.075 5.394 1.00 97.25 90 THR A O 1
ATOM 742 N N . GLY A 1 91 ? -0.093 5.232 3.846 1.00 96.06 91 GLY A N 1
ATOM 743 C CA . GLY A 1 91 ? -0.152 6.501 4.572 1.00 96.06 91 GLY A CA 1
ATOM 744 C C . GLY A 1 91 ? -1.592 6.959 4.824 1.00 96.06 91 GLY A C 1
ATOM 745 O O . GLY A 1 91 ? -1.935 7.374 5.929 1.00 96.06 91 GLY A O 1
ATOM 746 N N . SER A 1 92 ? -2.471 6.820 3.829 1.00 95.31 92 SER A N 1
ATOM 747 C CA . SER A 1 92 ? -3.888 7.188 3.955 1.00 95.31 92 SER A CA 1
ATOM 748 C C . SER A 1 92 ? -4.638 6.300 4.952 1.00 95.31 92 SER A C 1
ATOM 750 O O . SER A 1 92 ? -5.384 6.809 5.792 1.00 95.31 92 SER A O 1
ATOM 752 N N . LEU A 1 93 ? -4.420 4.982 4.893 1.00 97.00 93 LEU A N 1
ATOM 753 C CA . LEU A 1 93 ? -4.984 4.027 5.844 1.00 97.00 93 LEU A CA 1
ATOM 754 C C . LEU A 1 93 ? -4.466 4.305 7.255 1.00 97.00 93 LEU A C 1
ATOM 756 O O . LEU A 1 93 ? -5.261 4.337 8.182 1.00 97.00 93 LEU A O 1
ATOM 760 N N . LEU A 1 94 ? -3.174 4.578 7.435 1.00 96.62 94 LEU A N 1
ATOM 761 C CA . LEU A 1 94 ? -2.601 4.885 8.746 1.00 96.62 94 LEU A CA 1
ATOM 762 C C . LEU A 1 94 ? -3.290 6.094 9.400 1.00 96.62 94 LEU A C 1
ATOM 764 O O . LEU A 1 94 ? -3.711 6.019 10.554 1.00 96.62 94 LEU A O 1
ATOM 768 N N . LEU A 1 95 ? -3.455 7.192 8.653 1.00 94.75 95 LEU A N 1
ATOM 769 C CA . LEU A 1 95 ? -4.143 8.386 9.153 1.00 94.75 95 LEU A CA 1
ATOM 770 C C . LEU A 1 95 ? -5.622 8.110 9.466 1.00 94.75 95 LEU A C 1
ATOM 772 O O . LEU A 1 95 ? -6.127 8.564 10.493 1.00 94.75 95 LEU A O 1
ATOM 776 N N . SER A 1 96 ? -6.307 7.344 8.612 1.00 94.75 96 SER A N 1
ATOM 777 C CA . SER A 1 96 ? -7.696 6.916 8.834 1.00 94.75 96 SER A CA 1
ATOM 778 C C . SER A 1 96 ? -7.835 6.029 10.076 1.00 94.75 96 SER A C 1
ATOM 780 O O . SER A 1 96 ? -8.776 6.185 10.854 1.00 94.75 96 SER A O 1
ATOM 782 N N . PHE A 1 97 ? -6.882 5.123 10.302 1.00 95.81 97 PHE A N 1
ATOM 783 C CA . PHE A 1 97 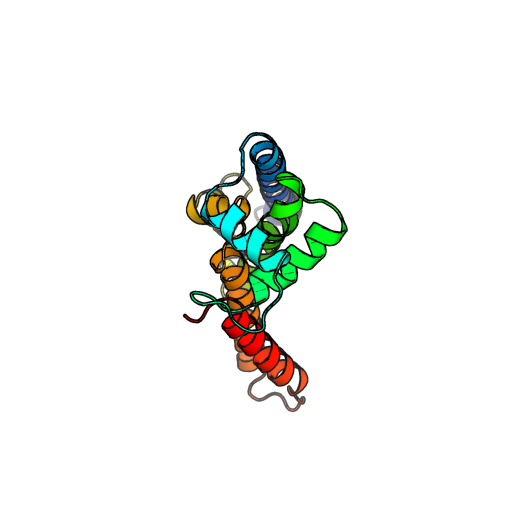? -6.875 4.246 11.467 1.00 95.81 97 PHE A CA 1
ATOM 784 C C . PHE A 1 97 ? -6.713 5.055 12.751 1.00 95.81 97 PHE A C 1
ATOM 786 O O . PHE A 1 97 ? -7.465 4.871 13.708 1.00 95.81 97 PHE A O 1
ATOM 793 N N . ASN A 1 98 ? -5.779 6.010 12.750 1.00 94.88 98 ASN A N 1
ATOM 794 C CA . ASN A 1 98 ? -5.574 6.913 13.877 1.00 94.88 98 ASN A CA 1
ATOM 795 C C . ASN A 1 98 ? -6.805 7.774 14.163 1.00 94.88 98 ASN A C 1
ATOM 797 O O . ASN A 1 98 ? -7.128 7.976 15.329 1.00 94.88 98 ASN A O 1
ATOM 801 N N . ASP A 1 99 ? -7.526 8.238 13.138 1.00 92.81 99 ASP A N 1
ATOM 802 C CA . ASP A 1 99 ? -8.786 8.970 13.329 1.00 92.81 99 ASP A CA 1
ATOM 803 C C . ASP A 1 99 ? -9.839 8.125 14.062 1.00 92.81 99 ASP A C 1
ATOM 805 O O . ASP A 1 99 ? -10.638 8.664 14.828 1.00 92.81 99 ASP A O 1
ATOM 809 N N . MET A 1 100 ? -9.825 6.809 13.843 1.00 91.62 100 MET A N 1
ATOM 810 C CA . MET A 1 100 ? -10.779 5.866 14.419 1.00 91.62 100 MET A CA 1
ATOM 811 C C . MET A 1 100 ? -10.409 5.421 15.843 1.00 91.62 100 MET A C 1
ATOM 813 O O . MET A 1 100 ? -11.301 5.255 16.673 1.00 91.62 100 MET A O 1
ATOM 817 N N . VAL A 1 101 ? -9.117 5.221 16.132 1.00 93.69 101 VAL A N 1
ATOM 818 C CA . VAL A 1 101 ? -8.632 4.687 17.423 1.00 93.69 101 VAL A CA 1
ATOM 819 C C . VAL A 1 101 ? -8.172 5.789 18.379 1.00 93.69 101 VAL A C 1
ATOM 821 O O . VAL A 1 101 ? -8.415 5.711 19.581 1.00 93.69 101 VAL A O 1
ATOM 824 N N . PHE A 1 102 ? -7.553 6.849 17.856 1.00 92.81 102 PHE A N 1
ATOM 825 C CA . PHE A 1 102 ? -6.999 7.957 18.635 1.00 92.81 102 PHE A CA 1
ATOM 826 C C . PHE A 1 102 ? -7.497 9.322 18.123 1.00 92.81 102 PHE A C 1
ATOM 828 O O . PHE A 1 102 ? -6.697 10.135 17.646 1.00 92.81 102 PHE A O 1
ATOM 835 N N . PRO A 1 103 ? -8.799 9.648 18.267 1.00 88.06 103 PRO A N 1
ATOM 836 C CA . PRO A 1 103 ? -9.379 10.873 17.703 1.00 88.06 103 PRO A CA 1
ATOM 837 C C . PRO A 1 103 ? -8.697 12.168 18.170 1.00 88.06 103 PRO A C 1
ATOM 839 O O . PRO A 1 103 ? -8.727 13.184 17.473 1.00 88.06 103 PRO A O 1
ATOM 842 N N . TRP A 1 104 ? -8.048 12.153 19.340 1.00 88.00 104 TRP A N 1
ATOM 843 C CA . TRP A 1 104 ? -7.287 13.299 19.839 1.00 88.00 104 TRP A CA 1
ATOM 844 C C . TRP A 1 104 ? -6.058 13.621 18.971 1.00 88.00 104 TRP A C 1
ATOM 846 O O . TRP A 1 104 ? -5.735 14.798 18.802 1.00 88.00 104 TRP A O 1
ATOM 856 N N . VAL A 1 105 ? -5.413 12.618 18.356 1.00 88.56 105 VAL A N 1
ATOM 857 C CA . VAL A 1 105 ? -4.214 12.794 17.512 1.00 88.56 105 VAL A CA 1
ATOM 858 C C . VAL A 1 105 ? -4.533 13.624 16.274 1.00 88.56 105 VAL A C 1
ATOM 860 O O . VAL A 1 105 ? -3.721 14.454 15.870 1.00 88.56 105 VAL A O 1
ATOM 863 N N . LYS A 1 106 ? -5.749 13.501 15.728 1.00 84.88 106 LYS A N 1
ATOM 864 C CA . LYS A 1 106 ? -6.229 14.309 14.596 1.00 84.88 106 LYS A CA 1
ATOM 865 C C . LYS A 1 106 ? -6.120 15.818 14.848 1.00 84.88 106 LYS A C 1
ATOM 867 O O . LYS A 1 106 ? -5.919 16.603 13.916 1.00 84.88 106 LYS A O 1
ATOM 872 N N . SER A 1 107 ? -6.267 16.228 16.108 1.00 85.50 107 SER A N 1
ATOM 873 C CA . SER A 1 107 ? -6.188 17.630 16.528 1.00 85.50 107 SER A CA 1
ATOM 874 C C . SER A 1 107 ? -4.761 18.074 16.858 1.00 85.50 107 SER A C 1
ATOM 876 O O . SER A 1 107 ? -4.477 19.273 16.829 1.00 85.50 107 SER A O 1
ATOM 878 N N . CYS A 1 108 ? -3.852 17.134 17.132 1.00 89.69 108 CYS A N 1
ATOM 879 C CA . CYS A 1 108 ? -2.446 17.409 17.400 1.00 89.69 108 CYS A CA 1
ATOM 880 C C . CYS A 1 108 ? -1.731 17.801 16.105 1.00 89.69 108 CYS A C 1
ATOM 882 O O . CYS A 1 108 ? -1.619 17.016 15.159 1.00 89.69 108 CYS A O 1
ATOM 884 N N . ARG A 1 109 ? -1.233 19.038 16.061 1.00 88.50 109 ARG A N 1
ATOM 885 C CA . ARG A 1 109 ? -0.596 19.600 14.870 1.00 88.50 109 ARG A CA 1
ATOM 886 C C . ARG A 1 109 ? 0.731 20.248 15.207 1.00 88.50 109 ARG A C 1
ATOM 888 O O . ARG A 1 109 ? 0.844 20.953 16.206 1.00 88.50 109 ARG A O 1
ATOM 895 N N . TRP A 1 110 ? 1.692 20.076 14.311 1.00 88.62 110 TRP A N 1
ATOM 896 C CA . TRP A 1 110 ? 2.965 20.782 14.335 1.00 88.62 110 TRP A CA 1
ATOM 897 C C . TRP A 1 110 ? 3.178 21.436 12.970 1.00 88.62 110 TRP A C 1
ATOM 899 O O . TRP A 1 110 ? 3.012 20.789 11.939 1.00 88.62 110 TRP A O 1
ATOM 909 N N . TRP A 1 111 ? 3.418 22.750 12.953 1.00 87.38 111 TRP A N 1
ATOM 910 C CA . TRP A 1 111 ? 3.547 23.556 11.724 1.00 87.38 111 TRP A CA 1
ATOM 911 C C . TRP A 1 111 ? 2.414 23.352 10.701 1.00 87.38 111 TRP A C 1
ATOM 913 O O . TRP A 1 111 ? 2.623 23.327 9.494 1.00 87.38 111 TRP A O 1
ATOM 923 N N . GLY A 1 112 ? 1.180 23.198 11.188 1.00 86.62 112 GLY A N 1
ATOM 924 C CA . GLY A 1 112 ? 0.001 23.045 10.333 1.00 86.62 112 GLY A CA 1
ATOM 925 C C . GLY A 1 112 ? -0.183 21.654 9.717 1.00 86.62 112 GLY A C 1
ATOM 926 O O . GLY A 1 112 ? -1.207 21.439 9.072 1.00 86.62 112 GLY A O 1
ATOM 927 N N . LEU A 1 113 ? 0.727 20.704 9.948 1.00 90.19 113 LEU A N 1
ATOM 928 C CA . LEU A 1 113 ? 0.552 19.289 9.609 1.00 90.19 113 LEU A CA 1
ATOM 929 C C . LEU A 1 113 ? 0.107 18.491 10.833 1.00 90.19 113 LEU A C 1
ATOM 931 O O . LEU A 1 113 ? 0.401 18.868 11.970 1.00 90.19 113 LEU A O 1
ATOM 935 N N . ARG A 1 114 ? -0.592 17.376 10.610 1.00 92.31 114 ARG A N 1
ATOM 936 C CA . ARG A 1 114 ? -0.882 16.420 11.686 1.00 92.31 114 ARG A CA 1
ATOM 937 C C . ARG A 1 114 ? 0.407 15.732 12.146 1.00 92.31 114 ARG A C 1
ATOM 939 O O . ARG A 1 114 ? 1.288 15.466 11.332 1.00 92.31 114 ARG A O 1
ATOM 946 N N . VAL A 1 115 ? 0.518 15.442 13.442 1.00 93.12 115 VAL A N 1
ATOM 947 C CA . VAL A 1 115 ? 1.726 14.809 14.009 1.00 93.12 115 VAL A CA 1
ATOM 948 C C . VAL A 1 115 ? 1.945 13.394 13.462 1.00 93.12 115 VAL A C 1
ATOM 950 O O . VAL A 1 115 ? 3.072 13.021 13.167 1.00 93.12 115 VAL A O 1
ATOM 953 N N . ASP A 1 116 ? 0.883 12.622 13.252 1.00 93.81 116 ASP A N 1
ATOM 954 C CA . ASP A 1 116 ? 0.975 11.294 12.638 1.00 93.81 116 ASP A CA 1
ATOM 955 C C . ASP A 1 116 ? 1.411 11.341 11.165 1.00 93.81 116 ASP A C 1
ATOM 957 O O . ASP A 1 116 ? 2.194 10.500 10.727 1.00 93.81 116 ASP A O 1
ATOM 961 N N . ALA A 1 117 ? 0.994 12.366 10.419 1.00 94.69 117 ALA A N 1
ATOM 962 C CA . ALA A 1 117 ? 1.501 12.610 9.070 1.00 94.69 117 ALA A CA 1
ATOM 963 C C . ALA A 1 117 ? 2.991 12.980 9.070 1.00 94.69 117 ALA A C 1
ATOM 965 O O . ALA A 1 117 ? 3.722 12.528 8.193 1.00 94.69 117 ALA A O 1
ATOM 966 N N . TRP A 1 118 ? 3.460 13.750 10.059 1.00 94.62 118 TRP A N 1
ATOM 967 C CA . TRP A 1 118 ? 4.895 13.997 10.238 1.00 94.62 118 TRP A CA 1
ATOM 968 C C . TRP A 1 118 ? 5.672 12.714 10.508 1.00 94.62 118 TRP A C 1
ATOM 970 O O . TRP A 1 118 ? 6.738 12.534 9.935 1.00 94.62 118 TRP A O 1
ATOM 980 N N . LEU A 1 119 ? 5.150 11.820 11.349 1.00 94.81 119 LEU A N 1
ATOM 981 C CA . LEU A 1 119 ? 5.803 10.539 11.626 1.00 94.81 119 LEU A CA 1
ATOM 982 C C . LEU A 1 119 ? 5.883 9.664 10.372 1.00 94.81 119 LEU A C 1
ATOM 984 O O . LEU A 1 119 ? 6.920 9.061 10.118 1.00 94.81 119 LEU A O 1
ATOM 988 N N . TRP A 1 120 ? 4.818 9.634 9.567 1.00 95.81 120 TRP A N 1
ATOM 989 C CA . TRP A 1 120 ? 4.816 8.924 8.290 1.00 95.81 120 TRP A CA 1
ATOM 990 C C . TRP A 1 120 ? 5.839 9.502 7.303 1.00 95.81 120 TRP A C 1
ATOM 992 O O . TRP A 1 120 ? 6.665 8.763 6.781 1.00 95.81 120 TRP A O 1
ATOM 1002 N N . LEU A 1 121 ? 5.813 10.822 7.091 1.00 96.31 121 LEU A N 1
ATOM 1003 C CA . LEU A 1 121 ? 6.694 11.533 6.153 1.00 96.31 121 LEU A CA 1
ATOM 1004 C C . LEU A 1 121 ? 8.146 11.665 6.639 1.00 96.31 121 LEU A C 1
ATOM 1006 O O . LEU A 1 121 ? 9.036 11.960 5.852 1.00 96.31 121 LEU A O 1
ATOM 1010 N N . GLY A 1 122 ? 8.385 11.533 7.941 1.00 95.81 122 GLY A N 1
ATOM 1011 C CA . GLY A 1 122 ? 9.717 11.600 8.540 1.00 95.81 122 GLY A CA 1
ATOM 1012 C C . GLY A 1 122 ? 10.389 10.236 8.670 1.00 95.81 122 GLY A C 1
ATOM 1013 O O . GLY A 1 122 ? 11.584 10.170 8.955 1.00 95.81 122 GLY A O 1
ATOM 1014 N N . SER A 1 123 ? 9.643 9.144 8.487 1.00 95.06 123 SER A N 1
ATOM 1015 C CA . SER A 1 123 ? 10.176 7.791 8.603 1.00 95.06 123 SER A CA 1
ATOM 1016 C C . SER A 1 123 ? 10.801 7.343 7.287 1.00 95.06 123 SER A C 1
ATOM 1018 O O . SER A 1 123 ? 10.144 7.309 6.251 1.00 95.06 123 SER A O 1
ATOM 1020 N N . VAL A 1 124 ? 12.071 6.942 7.332 1.00 93.88 124 VAL A N 1
ATOM 1021 C CA . VAL A 1 124 ? 12.833 6.540 6.138 1.00 93.88 124 VAL A CA 1
ATOM 1022 C C . VAL A 1 124 ? 12.295 5.245 5.520 1.00 93.88 124 VAL A C 1
ATOM 1024 O O . VAL A 1 124 ? 12.217 5.134 4.299 1.00 93.88 124 VAL A O 1
ATOM 1027 N N . LEU A 1 125 ? 11.900 4.268 6.344 1.00 93.31 125 LEU A N 1
ATOM 1028 C CA . LEU A 1 125 ? 11.502 2.937 5.866 1.00 93.31 125 LEU A CA 1
ATOM 1029 C C . LEU A 1 125 ? 10.290 2.970 4.915 1.00 93.31 125 LEU A C 1
ATOM 1031 O O . LEU A 1 125 ? 10.399 2.395 3.833 1.00 93.31 125 LEU A O 1
ATOM 1035 N N . PRO A 1 126 ? 9.178 3.6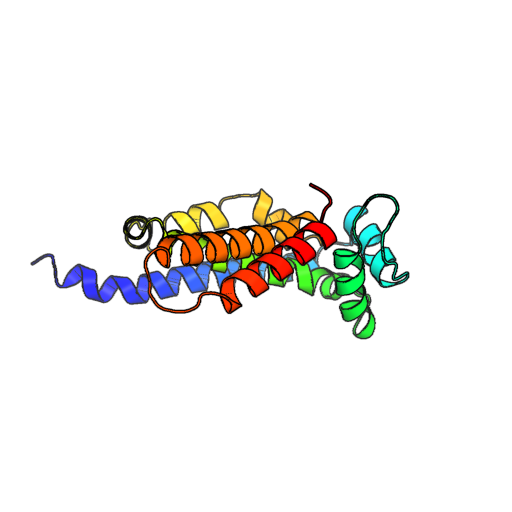66 5.230 1.00 93.44 126 PRO A N 1
ATOM 1036 C CA . PRO A 1 126 ? 8.089 3.879 4.284 1.00 93.44 126 PRO A CA 1
ATOM 1037 C C . PRO A 1 126 ? 8.537 4.391 2.920 1.00 93.44 126 PRO A C 1
ATOM 1039 O O . PRO A 1 126 ? 8.070 3.885 1.907 1.00 93.44 126 PRO A O 1
ATOM 1042 N N . HIS A 1 127 ? 9.449 5.365 2.873 1.00 95.06 127 HIS A N 1
ATOM 1043 C CA . HIS A 1 127 ? 9.920 5.919 1.605 1.00 95.06 127 HIS A CA 1
ATOM 1044 C C . HIS A 1 127 ? 10.651 4.874 0.757 1.00 95.06 127 HIS A C 1
ATOM 1046 O O . HIS A 1 127 ? 10.396 4.779 -0.438 1.00 95.06 127 HIS A O 1
ATOM 1052 N N . LEU A 1 128 ? 11.474 4.020 1.374 1.00 92.12 128 LEU A N 1
ATOM 1053 C CA . LEU A 1 128 ? 12.125 2.913 0.667 1.00 92.12 128 LEU A CA 1
ATOM 1054 C C . LEU A 1 128 ? 11.103 1.906 0.116 1.00 92.12 128 LEU A C 1
ATOM 1056 O O . LEU A 1 128 ? 11.202 1.499 -1.039 1.00 92.12 128 LEU A O 1
ATOM 1060 N N . MET A 1 129 ? 10.079 1.565 0.905 1.00 90.50 129 MET A N 1
ATOM 1061 C CA . MET A 1 129 ? 9.000 0.664 0.469 1.00 90.50 129 MET A CA 1
ATOM 1062 C C . MET A 1 129 ? 8.121 1.274 -0.633 1.00 90.50 129 MET A C 1
ATOM 1064 O O . MET A 1 129 ? 7.476 0.549 -1.382 1.00 90.50 129 MET A O 1
ATOM 1068 N N . GLY A 1 130 ? 8.082 2.604 -0.741 1.00 91.62 130 GLY A N 1
ATOM 1069 C CA . GLY A 1 130 ? 7.376 3.311 -1.808 1.00 91.62 130 GLY A CA 1
ATOM 1070 C C . GLY A 1 130 ? 8.146 3.412 -3.124 1.00 91.62 130 GLY A C 1
ATOM 1071 O O . GLY A 1 130 ? 7.557 3.808 -4.127 1.00 91.62 130 GLY A O 1
ATOM 1072 N N . LEU A 1 131 ? 9.436 3.065 -3.129 1.00 91.81 131 LEU A N 1
ATOM 1073 C CA . LEU A 1 131 ? 10.309 3.157 -4.302 1.00 91.81 131 LEU A CA 1
ATOM 1074 C C . LEU A 1 131 ? 10.611 1.799 -4.936 1.00 91.81 131 LEU A C 1
ATOM 1076 O O . LEU A 1 131 ? 10.846 1.755 -6.138 1.00 91.81 131 LEU A O 1
ATOM 1080 N N . ALA A 1 132 ? 10.581 0.716 -4.158 1.00 92.06 132 ALA A N 1
ATOM 1081 C CA . ALA A 1 132 ? 10.897 -0.630 -4.625 1.00 92.06 132 ALA A CA 1
ATOM 1082 C C . ALA A 1 132 ? 9.709 -1.578 -4.437 1.00 92.06 132 ALA A C 1
ATOM 1084 O O . ALA A 1 132 ? 9.107 -1.632 -3.363 1.00 92.06 132 ALA A O 1
ATOM 1085 N N . MET A 1 133 ? 9.384 -2.359 -5.473 1.00 93.56 133 MET A N 1
ATOM 1086 C CA . MET A 1 133 ? 8.378 -3.410 -5.342 1.00 93.56 133 MET A CA 1
ATOM 1087 C C . MET A 1 133 ? 8.989 -4.607 -4.619 1.00 93.56 133 MET A C 1
ATOM 1089 O O . MET A 1 133 ? 9.712 -5.402 -5.213 1.00 93.56 133 MET A O 1
ATOM 1093 N N . VAL A 1 134 ? 8.648 -4.736 -3.343 1.00 92.62 134 VAL A N 1
ATOM 1094 C CA . VAL A 1 134 ? 9.014 -5.858 -2.476 1.00 92.62 134 VAL A CA 1
ATOM 1095 C C . VAL A 1 134 ? 7.772 -6.354 -1.721 1.00 92.62 134 VAL A C 1
ATOM 1097 O O . VAL A 1 134 ? 6.813 -5.590 -1.567 1.00 92.62 134 VAL A O 1
ATOM 1100 N N . PRO A 1 135 ? 7.756 -7.600 -1.212 1.00 93.62 135 PRO A N 1
ATOM 1101 C CA . PRO A 1 135 ? 6.624 -8.161 -0.471 1.00 93.62 135 PRO A CA 1
ATOM 1102 C C . PRO A 1 135 ? 6.108 -7.267 0.665 1.00 93.62 135 PRO A C 1
ATOM 1104 O O . PRO A 1 135 ? 4.900 -7.137 0.860 1.00 93.62 135 PRO A O 1
ATOM 1107 N N . ASP A 1 136 ? 7.009 -6.589 1.380 1.00 92.56 136 ASP A N 1
ATOM 1108 C CA . ASP A 1 136 ? 6.654 -5.708 2.498 1.00 92.56 136 ASP A CA 1
ATOM 1109 C C . ASP A 1 136 ? 5.826 -4.482 2.075 1.00 92.56 136 ASP A C 1
ATOM 1111 O O . ASP A 1 136 ? 4.962 -4.033 2.835 1.00 92.56 136 ASP A O 1
ATOM 1115 N N . ALA A 1 137 ? 6.009 -3.986 0.845 1.00 94.25 137 ALA A N 1
ATOM 1116 C CA . ALA A 1 137 ? 5.221 -2.878 0.305 1.00 94.25 137 ALA A CA 1
ATOM 1117 C C . ALA A 1 137 ? 3.733 -3.248 0.149 1.00 94.25 137 ALA A C 1
ATOM 1119 O O . ALA A 1 137 ? 2.866 -2.385 0.287 1.00 94.25 137 ALA A O 1
ATOM 1120 N N . LEU A 1 138 ? 3.421 -4.530 -0.090 1.00 95.12 138 LEU A N 1
ATOM 1121 C CA . LEU A 1 138 ? 2.049 -5.055 -0.108 1.00 95.12 138 LEU A CA 1
ATOM 1122 C C . LEU A 1 138 ? 1.527 -5.364 1.289 1.00 95.12 138 LEU A C 1
ATOM 1124 O O . LEU A 1 138 ? 0.362 -5.091 1.593 1.00 95.12 138 LEU A O 1
ATOM 1128 N N . LEU A 1 139 ? 2.379 -5.936 2.139 1.00 95.31 139 LEU A N 1
ATOM 1129 C CA . LEU A 1 139 ? 1.974 -6.379 3.464 1.00 95.31 139 LEU A CA 1
ATOM 1130 C C . LEU A 1 139 ? 1.565 -5.203 4.361 1.00 95.31 139 LEU A C 1
ATOM 1132 O O . LEU A 1 139 ? 0.601 -5.324 5.115 1.00 95.31 139 LEU A O 1
ATOM 1136 N N . MET A 1 140 ? 2.237 -4.050 4.262 1.00 94.94 140 MET A N 1
ATOM 1137 C CA . MET A 1 140 ? 1.915 -2.854 5.054 1.00 94.94 140 MET A CA 1
ATOM 1138 C C . MET A 1 140 ? 0.454 -2.376 4.906 1.00 94.94 140 MET A C 1
ATOM 1140 O O . MET A 1 140 ? -0.256 -2.313 5.919 1.00 94.94 140 MET A O 1
ATOM 1144 N N . PRO A 1 141 ? -0.050 -2.055 3.696 1.00 96.62 141 PRO A N 1
ATOM 1145 C CA . PRO A 1 141 ? -1.433 -1.616 3.533 1.00 96.62 141 PRO A CA 1
ATOM 1146 C C . PRO A 1 141 ? -2.436 -2.738 3.820 1.00 96.62 141 PRO A C 1
ATOM 1148 O O . PRO A 1 141 ? -3.496 -2.455 4.376 1.00 96.62 141 PRO A O 1
ATOM 1151 N N . LEU A 1 142 ? -2.112 -4.001 3.506 1.00 97.12 142 LEU A N 1
ATOM 1152 C CA . LEU A 1 142 ? -2.963 -5.149 3.845 1.00 97.12 142 LEU A CA 1
ATOM 1153 C C . LEU A 1 142 ? -3.121 -5.299 5.360 1.00 97.12 142 LEU A C 1
ATOM 1155 O O . LEU A 1 142 ? -4.238 -5.438 5.853 1.00 97.12 142 LEU A O 1
ATOM 1159 N N . THR A 1 143 ? -2.028 -5.184 6.111 1.00 96.56 143 THR A N 1
ATOM 1160 C CA . THR A 1 143 ? -2.043 -5.246 7.577 1.00 96.56 143 THR A CA 1
ATOM 1161 C C . THR A 1 143 ? -2.872 -4.106 8.159 1.00 96.56 143 THR A C 1
ATOM 1163 O O . THR A 1 143 ? -3.740 -4.345 8.996 1.00 96.56 143 THR A O 1
ATOM 1166 N N . LEU A 1 144 ? -2.695 -2.872 7.675 1.00 97.12 144 LEU A N 1
ATOM 1167 C CA . LEU A 1 144 ? -3.527 -1.749 8.114 1.00 97.12 144 LEU A CA 1
ATOM 1168 C C . LEU A 1 144 ? -5.005 -1.956 7.762 1.00 97.12 144 LEU A C 1
ATOM 1170 O O . LEU A 1 144 ? -5.872 -1.652 8.582 1.00 97.12 144 LEU A O 1
ATOM 1174 N N . ALA A 1 145 ? -5.323 -2.484 6.578 1.00 97.69 145 ALA A N 1
ATOM 1175 C CA . ALA A 1 145 ? -6.697 -2.804 6.199 1.00 97.69 145 ALA A CA 1
ATOM 1176 C C . ALA A 1 145 ? -7.308 -3.867 7.130 1.00 97.69 145 ALA A C 1
ATOM 1178 O O . ALA A 1 145 ? -8.438 -3.704 7.593 1.00 97.69 145 ALA A O 1
ATOM 1179 N N . LEU A 1 146 ? -6.545 -4.906 7.478 1.00 97.88 146 LEU A N 1
ATOM 1180 C CA . LEU A 1 146 ? -6.943 -5.917 8.457 1.00 97.88 146 LEU A CA 1
ATOM 1181 C C . LEU A 1 146 ? -7.186 -5.302 9.838 1.00 97.88 146 LEU A C 1
ATOM 1183 O O . LEU A 1 146 ? -8.220 -5.572 10.446 1.00 97.88 146 LEU A O 1
ATOM 1187 N N . MET A 1 147 ? -6.305 -4.413 10.303 1.00 97.38 147 MET A N 1
ATOM 1188 C CA . MET A 1 147 ? -6.494 -3.685 11.563 1.00 97.38 147 MET A CA 1
ATOM 1189 C C . MET A 1 147 ? -7.792 -2.864 11.554 1.00 97.38 147 MET A C 1
ATOM 1191 O O . MET A 1 147 ? -8.533 -2.889 12.538 1.00 97.38 147 MET A O 1
ATOM 1195 N N . HIS A 1 148 ? -8.130 -2.196 10.442 1.00 97.06 148 HIS A N 1
ATOM 1196 C CA . HIS A 1 148 ? -9.416 -1.500 10.314 1.00 97.06 148 HIS A CA 1
ATOM 1197 C C . HIS A 1 148 ? -10.603 -2.456 10.413 1.00 97.06 148 HIS A C 1
ATOM 1199 O O . HIS A 1 148 ? -11.579 -2.148 11.097 1.00 97.06 148 HIS A O 1
ATOM 1205 N N . LEU A 1 149 ? -10.548 -3.597 9.723 1.00 96.81 149 LEU A N 1
ATOM 1206 C CA . LEU A 1 149 ? -11.628 -4.584 9.734 1.00 96.81 149 LEU A CA 1
ATOM 1207 C C . LEU A 1 149 ? -11.839 -5.161 11.134 1.00 96.81 149 LEU A C 1
ATOM 1209 O O . LEU A 1 149 ? -12.974 -5.196 11.609 1.00 96.81 149 LEU A O 1
ATOM 1213 N N . VAL A 1 150 ? -10.755 -5.539 11.813 1.00 96.50 150 VAL A N 1
ATOM 1214 C CA . VAL A 1 150 ? -10.795 -6.052 13.188 1.00 96.50 150 VAL A CA 1
ATOM 1215 C C . VAL A 1 150 ? -11.356 -5.002 14.141 1.00 96.50 150 VAL A C 1
ATOM 1217 O O . VAL A 1 150 ? -12.245 -5.313 14.930 1.00 96.50 150 VAL A O 1
ATOM 1220 N N . TRP A 1 151 ? -10.914 -3.747 14.041 1.00 96.19 151 TRP A N 1
ATOM 1221 C CA . TRP A 1 151 ? -11.435 -2.684 14.898 1.00 96.19 151 TRP A CA 1
ATOM 1222 C C . TRP A 1 151 ? -12.928 -2.427 14.663 1.00 96.19 151 TRP A C 1
ATOM 1224 O O . TRP A 1 151 ? -13.698 -2.308 15.613 1.00 96.19 151 TRP A O 1
ATOM 1234 N N . ARG A 1 152 ? -13.380 -2.410 13.402 1.00 93.62 152 ARG A N 1
ATOM 1235 C CA . ARG A 1 152 ? -14.809 -2.275 13.071 1.00 93.62 152 ARG A CA 1
ATOM 1236 C C . ARG A 1 152 ? -15.639 -3.442 13.601 1.00 93.62 152 ARG A C 1
ATOM 1238 O O . ARG A 1 152 ? -16.738 -3.213 14.094 1.00 93.62 152 ARG A O 1
ATOM 1245 N N . LEU A 1 153 ? -15.123 -4.668 13.518 1.00 94.56 153 LEU A N 1
ATOM 1246 C CA . LEU A 1 153 ? -15.760 -5.848 14.105 1.00 94.56 153 LEU A CA 1
ATOM 1247 C C . LEU A 1 153 ? -15.850 -5.742 15.630 1.00 94.56 153 LEU A C 1
ATOM 1249 O O . LEU A 1 153 ? -16.894 -6.065 16.190 1.00 94.56 153 LEU A O 1
ATOM 1253 N N . ALA A 1 154 ? -14.796 -5.252 16.290 1.00 93.62 154 ALA A N 1
ATOM 1254 C CA . ALA A 1 154 ? -14.785 -5.026 17.732 1.00 93.62 154 ALA A CA 1
ATOM 1255 C C . ALA A 1 154 ? -15.838 -3.989 18.155 1.00 93.62 154 ALA A C 1
ATOM 1257 O O . ALA A 1 154 ? -16.609 -4.241 19.075 1.00 93.62 154 ALA A O 1
ATOM 1258 N N . LEU A 1 155 ? -15.941 -2.864 17.437 1.00 91.00 155 LEU A N 1
ATOM 1259 C CA . LEU A 1 155 ? -16.969 -1.844 17.685 1.00 91.00 155 LEU A CA 1
ATOM 1260 C C . LEU A 1 155 ? -18.397 -2.338 17.411 1.00 91.00 155 LEU A C 1
ATOM 1262 O O . LEU A 1 155 ? -19.348 -1.819 17.986 1.00 91.00 155 LEU A O 1
ATOM 1266 N N . ALA A 1 156 ? -18.557 -3.319 16.523 1.00 90.38 156 ALA A N 1
ATOM 1267 C CA . ALA A 1 156 ? -19.852 -3.899 16.192 1.00 90.38 156 ALA A CA 1
ATOM 1268 C C . ALA A 1 156 ? -20.275 -5.033 17.147 1.00 90.38 156 ALA A C 1
ATOM 1270 O O . ALA A 1 156 ? -21.365 -5.592 16.977 1.00 90.38 156 ALA A O 1
ATOM 1271 N N . GLN A 1 157 ? -19.449 -5.388 18.141 1.00 85.56 157 GLN A N 1
ATOM 1272 C CA . GLN A 1 157 ? -19.833 -6.353 19.171 1.00 85.56 157 GLN A CA 1
ATOM 1273 C C . GLN A 1 157 ? -21.023 -5.820 19.981 1.00 85.56 157 GLN A C 1
ATOM 1275 O O . GLN A 1 157 ? -21.003 -4.700 20.480 1.00 85.56 157 GLN A O 1
ATOM 1280 N N . GLY A 1 158 ? -22.083 -6.625 20.093 1.00 77.50 158 GLY A N 1
ATOM 1281 C CA . GLY A 1 158 ? -23.329 -6.238 20.765 1.00 77.50 158 GLY A CA 1
ATOM 1282 C C . GLY A 1 158 ? -24.356 -5.535 19.869 1.00 77.50 158 GLY A C 1
ATOM 1283 O O . GLY A 1 158 ? -25.474 -5.289 20.316 1.00 77.50 158 GLY A O 1
ATOM 1284 N N . SER A 1 159 ? -24.031 -5.259 18.602 1.00 81.38 159 SER A N 1
ATOM 1285 C CA . SER A 1 159 ? -25.030 -4.818 17.624 1.00 81.38 159 SER A CA 1
ATOM 1286 C C . SER A 1 159 ? -25.914 -5.988 17.176 1.00 81.38 159 SER A C 1
ATOM 1288 O O . SER A 1 159 ? -25.422 -7.088 16.933 1.00 81.38 159 SER A O 1
ATOM 1290 N N . GLN A 1 160 ? -27.215 -5.739 16.989 1.00 75.81 160 GLN A N 1
ATOM 1291 C CA . GLN A 1 160 ? -28.151 -6.718 16.409 1.00 75.81 160 GLN A CA 1
ATOM 1292 C C . GLN A 1 160 ? -28.009 -6.862 14.880 1.00 75.81 160 GLN A C 1
ATOM 1294 O O . GLN A 1 160 ? -28.691 -7.675 14.259 1.00 75.8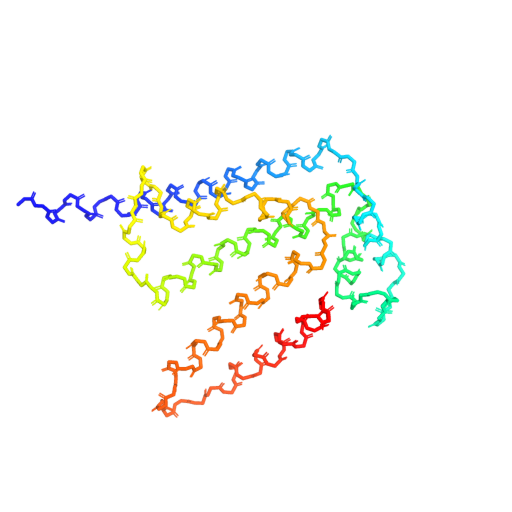1 160 GLN A O 1
ATOM 1299 N N . THR A 1 161 ? -27.139 -6.070 14.248 1.00 81.31 161 THR A N 1
ATOM 1300 C CA . THR A 1 161 ? -26.890 -6.122 12.803 1.00 81.31 161 THR A CA 1
ATOM 1301 C C . THR A 1 161 ? -25.908 -7.231 12.436 1.00 81.31 161 THR A C 1
ATOM 1303 O O . THR A 1 161 ? -24.863 -7.381 13.067 1.00 81.31 161 THR A O 1
ATOM 1306 N N . SER A 1 162 ? -26.191 -7.966 11.358 1.00 83.75 162 SER A N 1
ATOM 1307 C CA . SER A 1 162 ? -25.272 -8.982 10.835 1.00 83.75 162 SER A CA 1
ATOM 1308 C C . SER A 1 162 ? -23.969 -8.358 10.320 1.00 83.75 162 SER A C 1
ATOM 1310 O O . SER A 1 162 ? -23.985 -7.503 9.437 1.00 83.75 162 SER A O 1
ATOM 1312 N N . ASN A 1 163 ? -22.832 -8.839 10.833 1.00 91.75 163 ASN A N 1
ATOM 1313 C CA . ASN A 1 163 ? -21.485 -8.396 10.452 1.00 91.75 163 ASN A CA 1
ATOM 1314 C C . ASN A 1 163 ? -20.807 -9.336 9.437 1.00 91.75 163 ASN A C 1
ATOM 1316 O O . ASN A 1 163 ? -19.585 -9.314 9.290 1.00 91.75 163 ASN A O 1
ATOM 1320 N N . TRP A 1 164 ? -21.571 -10.184 8.738 1.00 93.62 164 TRP A N 1
ATOM 1321 C CA . TRP A 1 164 ? -21.016 -11.228 7.864 1.00 93.62 164 TRP A CA 1
ATOM 1322 C C . TRP A 1 164 ? -20.089 -10.683 6.770 1.00 93.62 164 TRP A C 1
ATOM 1324 O O . TRP A 1 164 ? -19.026 -11.244 6.519 1.00 93.62 164 TRP A O 1
ATOM 1334 N N . GLY A 1 165 ? -20.434 -9.535 6.177 1.00 95.00 165 GLY A N 1
ATOM 1335 C CA . GLY A 1 165 ? -19.588 -8.887 5.172 1.00 95.00 165 GLY A CA 1
ATOM 1336 C C . GLY A 1 165 ? -18.205 -8.488 5.702 1.00 95.00 165 GLY A C 1
ATOM 1337 O O . GLY A 1 165 ? -17.221 -8.611 4.978 1.00 95.00 165 GLY A O 1
ATOM 1338 N N . LEU A 1 166 ? -18.104 -8.073 6.971 1.00 94.25 166 LEU A N 1
ATOM 1339 C CA . LEU A 1 166 ? -16.820 -7.742 7.600 1.00 94.25 166 LEU A CA 1
ATOM 1340 C C . LEU A 1 166 ? -15.976 -8.993 7.860 1.00 94.25 166 LEU A C 1
ATOM 1342 O O . LEU A 1 166 ? -14.766 -8.953 7.661 1.00 94.25 166 LEU A O 1
ATOM 1346 N N . TRP A 1 167 ? -16.603 -10.107 8.247 1.00 95.62 167 TRP A N 1
ATOM 1347 C CA . TRP A 1 167 ? -15.918 -11.392 8.412 1.00 95.62 167 TRP A CA 1
ATOM 1348 C C . TRP A 1 167 ? -15.404 -11.958 7.087 1.00 95.62 167 TRP A C 1
ATOM 1350 O O . TRP A 1 167 ? -14.264 -12.411 7.022 1.00 95.62 167 TRP A O 1
ATOM 1360 N N . LEU A 1 168 ? -16.202 -11.877 6.016 1.00 97.25 168 LEU A N 1
ATOM 1361 C CA . LEU A 1 168 ? -15.758 -12.266 4.675 1.00 97.25 168 LEU A CA 1
ATOM 1362 C C . LEU A 1 168 ? -14.597 -11.390 4.194 1.00 97.25 168 LEU A C 1
ATOM 1364 O O . LEU A 1 168 ? -13.599 -11.913 3.706 1.00 97.25 168 LEU A O 1
ATOM 1368 N N . ALA A 1 169 ? -14.694 -10.069 4.377 1.00 97.25 169 ALA A N 1
ATOM 1369 C CA . ALA A 1 169 ? -13.610 -9.150 4.043 1.00 97.25 169 ALA A CA 1
ATOM 1370 C C . ALA A 1 169 ? -12.335 -9.450 4.848 1.00 97.25 169 ALA A C 1
ATOM 1372 O O . ALA A 1 169 ? -11.242 -9.398 4.290 1.00 97.25 169 ALA A O 1
ATOM 1373 N N . LEU A 1 170 ? -12.465 -9.804 6.133 1.00 97.44 170 LEU A N 1
ATOM 1374 C CA . LEU A 1 170 ? -11.338 -10.199 6.977 1.00 97.44 170 LEU A CA 1
ATOM 1375 C C . LEU A 1 170 ? -10.674 -11.479 6.455 1.00 97.44 170 LEU A C 1
ATOM 1377 O O . LEU A 1 170 ? -9.457 -11.509 6.306 1.00 97.44 170 LEU A O 1
ATOM 1381 N N . GLY A 1 171 ? -11.462 -12.509 6.128 1.00 97.50 171 GLY A N 1
ATOM 1382 C CA . GLY A 1 171 ? -10.948 -13.760 5.565 1.00 97.50 171 GLY A CA 1
ATOM 1383 C C . GLY A 1 171 ? -10.225 -13.553 4.232 1.00 97.50 171 GLY A C 1
ATOM 1384 O O . GLY A 1 171 ? -9.117 -14.052 4.050 1.00 97.50 171 GLY A O 1
ATOM 1385 N N . LEU A 1 172 ? -10.805 -12.755 3.329 1.00 97.81 172 LEU A N 1
ATOM 1386 C CA . LEU A 1 172 ? -10.163 -12.385 2.064 1.00 97.81 172 LEU A CA 1
ATOM 1387 C C . LEU A 1 172 ? -8.870 -11.596 2.291 1.00 97.81 172 LEU A C 1
ATOM 1389 O O . LEU A 1 172 ? -7.856 -11.896 1.668 1.00 97.81 172 LEU A O 1
ATOM 1393 N N . GLY A 1 173 ? -8.882 -10.620 3.203 1.00 97.06 173 GLY A N 1
ATOM 1394 C CA . GLY A 1 173 ? -7.700 -9.832 3.546 1.00 97.06 173 GLY A CA 1
ATOM 1395 C C . GLY A 1 173 ? -6.570 -10.686 4.124 1.00 97.06 173 GLY A C 1
ATOM 1396 O O . GLY A 1 173 ? -5.419 -10.497 3.747 1.00 97.06 173 GLY A O 1
ATOM 1397 N N . LEU A 1 174 ? -6.892 -11.654 4.990 1.00 96.56 174 LEU A N 1
ATOM 1398 C CA . LEU A 1 174 ? -5.917 -12.591 5.557 1.00 96.56 174 LEU A CA 1
ATOM 1399 C C . LEU A 1 174 ? -5.340 -13.510 4.477 1.00 96.56 174 LEU A C 1
ATOM 1401 O O . LEU A 1 174 ? -4.134 -13.735 4.447 1.00 96.56 174 LEU A O 1
ATOM 1405 N N . GLY A 1 175 ? -6.183 -13.988 3.556 1.00 96.38 175 GLY A N 1
ATOM 1406 C CA . GLY A 1 175 ? -5.734 -14.754 2.394 1.00 96.38 175 GLY A CA 1
ATOM 1407 C C . GLY A 1 175 ? -4.777 -13.951 1.511 1.00 96.38 175 GLY A C 1
ATOM 1408 O O . GLY A 1 175 ? -3.708 -14.443 1.164 1.00 96.38 175 GLY A O 1
ATOM 1409 N N . LEU A 1 176 ? -5.111 -12.694 1.202 1.00 96.62 176 LEU A N 1
ATOM 1410 C CA . LEU A 1 176 ? -4.238 -11.800 0.435 1.00 96.62 176 LEU A CA 1
ATOM 1411 C C . LEU A 1 176 ? -2.930 -11.486 1.171 1.00 96.62 176 LEU A C 1
ATOM 1413 O O . LEU A 1 176 ? -1.880 -11.458 0.536 1.00 96.62 176 LEU A O 1
ATOM 1417 N N . ALA A 1 177 ? -2.970 -11.295 2.493 1.00 96.06 177 ALA A N 1
ATOM 1418 C CA . ALA A 1 177 ? -1.772 -11.096 3.305 1.00 96.06 177 ALA A CA 1
ATOM 1419 C C . ALA A 1 177 ? -0.845 -12.319 3.233 1.00 96.06 177 ALA A C 1
ATOM 1421 O O . ALA A 1 177 ? 0.331 -12.163 2.903 1.00 96.06 177 ALA A O 1
ATOM 1422 N N . GLY A 1 178 ? -1.386 -13.531 3.404 1.00 95.06 178 GLY A N 1
ATOM 1423 C CA . GLY A 1 178 ? -0.622 -14.775 3.258 1.00 95.06 178 GLY A CA 1
ATOM 1424 C C . GLY A 1 178 ? -0.099 -15.018 1.836 1.00 95.06 178 GLY A C 1
ATOM 1425 O O . GLY A 1 178 ? 0.978 -15.581 1.662 1.00 95.06 178 GLY A O 1
ATOM 1426 N N . LEU A 1 179 ? -0.815 -14.545 0.807 1.00 96.25 179 LEU A N 1
ATOM 1427 C CA . LEU A 1 179 ? -0.342 -14.550 -0.582 1.00 96.25 179 LEU A CA 1
ATOM 1428 C C . LEU A 1 179 ? 0.684 -13.449 -0.884 1.00 96.25 179 LEU A C 1
ATOM 1430 O O . LEU A 1 179 ? 1.257 -13.467 -1.972 1.00 96.25 179 LEU A O 1
ATOM 1434 N N . SER A 1 180 ? 0.911 -12.501 0.029 1.00 94.25 180 SER A N 1
ATOM 1435 C CA . SER A 1 180 ? 1.912 -11.437 -0.117 1.00 94.25 180 SER A CA 1
ATOM 1436 C C . SER A 1 180 ? 3.250 -11.808 0.522 1.00 94.25 180 SER A C 1
ATOM 1438 O O . SER A 1 180 ? 4.291 -11.620 -0.103 1.00 94.25 180 SER A O 1
ATOM 1440 N N . LYS A 1 181 ? 3.228 -12.378 1.734 1.00 91.38 181 LYS A N 1
ATOM 1441 C CA . LYS A 1 181 ? 4.409 -12.799 2.499 1.00 91.38 181 LYS A CA 1
ATOM 1442 C C . LYS A 1 181 ? 4.013 -13.905 3.489 1.00 91.38 181 LYS A C 1
ATOM 1444 O O . LYS A 1 181 ? 2.896 -13.904 3.993 1.00 91.38 181 LYS A O 1
ATOM 1449 N N . TYR A 1 182 ? 4.917 -14.853 3.757 1.00 82.81 182 TYR A N 1
ATOM 1450 C CA . TYR A 1 182 ? 4.656 -15.982 4.669 1.00 82.81 182 TYR A CA 1
ATOM 1451 C C . TYR A 1 182 ? 4.721 -15.618 6.168 1.00 82.81 182 TYR A C 1
ATOM 1453 O O . TYR A 1 182 ? 4.408 -16.462 7.006 1.00 82.81 182 TYR A O 1
ATOM 1461 N N . THR A 1 183 ? 5.170 -14.405 6.502 1.00 65.62 183 THR A N 1
ATOM 1462 C CA . THR A 1 183 ? 5.325 -13.875 7.870 1.00 65.62 183 THR A CA 1
ATOM 1463 C C . THR A 1 183 ? 4.184 -12.940 8.220 1.00 65.62 183 THR A C 1
ATOM 1465 O O . THR A 1 183 ? 3.630 -13.081 9.328 1.00 65.62 183 THR A O 1
#

Radius of gyration: 19.05 Å; chains: 1; bounding box: 46×56×42 Å

pLDDT: mean 90.71, std 11.36, range [45.47, 97.88]

Foldseek 3Di:
DPPVVLVVLLVVLVVVLVVVLVVLLVVLLVVLVVDDADPQQVVLLVLLVVQDCADPAAFNVSNVVSVVLVVPPPDSSSSLPQLSVLLSLLLVLQVVLCCVPPVVQSSPDDPSYGPSSCVSSVDPVSSVSSNGRALVSQLRSLVSVLVVLVVVVVVCVPPPDDPVVSVVVNVVSVVVNCSSGVD

Secondary structure (DSSP, 8-state):
--SHHHHHHHHHHHHHHHHHHHHHHHHHHHHHHHSPPPHHHHHHHHHHHS--S--SSS-SHHHHHHHHHHTT--SHHHHTHHHHHHHHHHHHHHHHHHHHH-TTGGG-EETTEEHHHHHHHH-HHHHHHTTS--HHHHHHHHHHHHHHHHHHHHHTTT-SS--HHHHHHHHHHHHHHHTT---

Sequence (183 aa):
MRALDLAWRAPLAERSTRWALGLAALLHVIWATSMGLSPDEAHYALYGQHLAWSYYDHPPLVGWLQSVVLWVSDSDLALRWWPLALWWITGSLLLSFNDMVFPWVKSCRWWGLRVDAWLWLGSVLPHLMGLAMVPDALLMPLTLALMHLVWRLALAQGSQTSNWGLWLALGLGLGLAGLSKYT